Protein AF-A0A969TRE2-F1 (afdb_monomer_lite)

Foldseek 3Di:
DDPPVVPPPPPPPPCVVVVVVVVVVCVCCVVVVVVVCVVPDDQDDWDDDDAPPPWDKFKFWDDPDFKAAAADPPPPDDADPNYHHLVRQLVVLVVCCPDPCVVVSVVSNPDDHQKMWGFTARSVPRATETEIERVVQDDPDTAMKMFIWAWDPPVSLVCLLPPDPDDDSYTYTYTPHMDHTGD

Secondary structure (DSSP, 8-state):
--GGGGG-PPPP---HHHHHHHHHHHHHHHHHHHHHHHHH-PPPP----PPPTT-EEEEEEE-TT--EEEE-TT-SSPPBTTEEEHHHHHHHHHHHTTSTTHHHHHHHTT--TTEEEEEEE-TTT--EEEEEEEGGGS-SS-EEEEEEEEE---HHHHHHHHH--SS----EEEEEEEEEEE-

Structure (mmCIF, N/CA/C/O backbone):
data_AF-A0A969TRE2-F1
#
_entry.id   AF-A0A969TRE2-F1
#
loop_
_atom_site.group_PDB
_atom_site.id
_atom_site.type_symbol
_atom_site.label_atom_id
_atom_site.label_alt_id
_atom_site.label_comp_id
_atom_site.label_asym_id
_atom_site.label_entity_id
_atom_site.label_seq_id
_atom_site.pdbx_PDB_ins_code
_atom_site.Cartn_x
_atom_site.Cartn_y
_atom_site.Cartn_z
_atom_site.occupancy
_atom_site.B_iso_or_equiv
_atom_site.auth_seq_id
_atom_site.auth_comp_id
_atom_site.auth_asym_id
_atom_site.auth_atom_id
_atom_site.pdbx_PDB_model_num
ATOM 1 N N . MET A 1 1 ? -59.512 36.387 15.135 1.00 56.22 1 MET A N 1
ATOM 2 C CA . MET A 1 1 ? -58.136 35.854 15.256 1.00 56.22 1 MET A CA 1
ATOM 3 C C . MET A 1 1 ? -57.447 36.628 16.362 1.00 56.22 1 MET A C 1
ATOM 5 O O . MET A 1 1 ? -57.197 37.812 16.185 1.00 56.22 1 MET A O 1
ATOM 9 N N . GLU A 1 2 ? -57.244 36.008 17.523 1.00 55.88 2 GLU A N 1
ATOM 10 C CA . GLU A 1 2 ? -56.673 36.688 18.691 1.00 55.88 2 GLU A CA 1
ATOM 11 C C . GLU A 1 2 ? -55.144 36.668 18.644 1.00 55.88 2 GLU A C 1
ATOM 13 O O . GLU A 1 2 ? -54.505 35.650 18.914 1.00 55.88 2 GLU A O 1
ATOM 18 N N . TRP A 1 3 ? -54.560 37.817 18.305 1.00 59.62 3 TRP A N 1
ATOM 19 C CA . TRP A 1 3 ? -53.113 38.049 18.204 1.00 59.62 3 TRP A CA 1
ATOM 20 C C . TRP A 1 3 ? -52.345 37.806 19.515 1.00 59.62 3 TRP A C 1
ATOM 22 O O . TRP A 1 3 ? -51.127 37.656 19.512 1.00 59.62 3 TRP A O 1
ATOM 32 N N . HIS A 1 4 ? -53.048 37.717 20.640 1.00 59.00 4 HIS A N 1
ATOM 33 C CA . HIS A 1 4 ? -52.477 37.609 21.983 1.00 59.00 4 HIS A CA 1
ATOM 34 C C . HIS A 1 4 ? -51.860 36.225 22.244 1.00 59.00 4 HIS A C 1
ATOM 36 O O . HIS A 1 4 ? -50.959 36.094 23.068 1.00 59.00 4 HIS A O 1
ATOM 42 N N . LYS A 1 5 ? -52.289 35.192 21.500 1.00 59.69 5 LYS A N 1
ATOM 43 C CA . LYS A 1 5 ? -51.712 33.840 21.590 1.00 59.69 5 LYS A CA 1
ATOM 44 C C . LYS A 1 5 ? -50.364 33.698 20.873 1.00 59.69 5 LYS A C 1
ATOM 46 O O . LYS A 1 5 ? -49.625 32.773 21.180 1.00 59.69 5 LYS A O 1
ATOM 51 N N . LEU A 1 6 ? -50.019 34.609 19.957 1.00 59.84 6 LEU A N 1
ATOM 52 C CA . LEU A 1 6 ? -48.771 34.546 19.179 1.00 59.84 6 LEU A CA 1
ATOM 53 C C . LEU A 1 6 ? -47.560 35.166 19.901 1.00 59.84 6 LEU A C 1
ATOM 55 O O . LEU A 1 6 ? -46.433 34.985 19.455 1.00 59.84 6 LEU A O 1
ATOM 59 N N . LEU A 1 7 ? -47.779 35.866 21.021 1.00 60.38 7 LEU A N 1
ATOM 60 C CA . LEU A 1 7 ? -46.732 36.489 21.845 1.00 60.38 7 LEU A CA 1
ATOM 61 C C . LEU A 1 7 ? -46.449 35.721 23.146 1.00 60.38 7 LEU A C 1
ATOM 63 O O . LEU A 1 7 ? -45.820 36.256 24.058 1.00 60.38 7 LEU A O 1
ATOM 67 N N . GLN A 1 8 ? -46.889 34.464 23.254 1.00 62.09 8 GLN A N 1
ATOM 68 C CA . GLN A 1 8 ? -46.434 33.596 24.337 1.00 62.09 8 GLN A CA 1
ATOM 69 C C . GLN A 1 8 ? -44.979 33.203 24.075 1.00 62.09 8 GLN A C 1
ATOM 71 O O . GLN A 1 8 ? -44.692 32.197 23.431 1.00 62.09 8 GLN A O 1
ATOM 76 N N . ILE A 1 9 ? -44.056 34.028 24.571 1.00 65.38 9 ILE A N 1
ATOM 77 C CA . ILE A 1 9 ? -42.648 33.660 24.701 1.00 65.38 9 ILE A CA 1
ATOM 78 C C . ILE A 1 9 ? -42.633 32.407 25.586 1.00 65.38 9 ILE A C 1
ATOM 80 O O . ILE A 1 9 ? -43.112 32.487 26.723 1.00 65.38 9 ILE A O 1
ATOM 84 N N . PRO A 1 10 ? -42.160 31.248 25.091 1.00 64.06 10 PRO A N 1
ATOM 85 C CA . PRO A 1 10 ? -42.092 30.046 25.906 1.00 64.06 10 PRO A CA 1
ATOM 86 C C . PRO A 1 10 ? -41.281 30.374 27.157 1.00 64.06 10 PRO A C 1
ATOM 88 O O . PRO A 1 10 ? -40.132 30.810 27.067 1.00 64.06 10 PRO A O 1
ATOM 91 N N . GLN A 1 11 ? -41.916 30.248 28.324 1.00 66.94 11 GLN A N 1
ATOM 92 C CA . GLN A 1 11 ? -41.244 30.545 29.579 1.00 66.94 11 GLN A CA 1
ATOM 93 C C . GLN A 1 11 ? -40.023 29.630 29.716 1.00 66.94 11 GLN A C 1
ATOM 95 O O . GLN A 1 11 ? -40.114 28.445 29.375 1.00 66.94 11 GLN A O 1
ATOM 100 N N . PRO A 1 12 ? -38.875 30.159 30.175 1.00 63.22 12 PRO A N 1
ATOM 101 C CA . PRO A 1 12 ? -37.679 29.354 30.348 1.00 63.22 12 PRO A CA 1
ATOM 102 C C . PRO A 1 12 ? -38.018 28.189 31.274 1.00 63.22 12 PRO A C 1
ATOM 104 O O . PRO A 1 12 ? -38.514 28.390 32.381 1.00 63.22 12 PRO A O 1
ATOM 107 N N . VAL A 1 13 ? -37.793 26.967 30.792 1.00 61.38 13 VAL A N 1
ATOM 108 C CA . VAL A 1 13 ? -38.056 25.737 31.539 1.00 61.38 13 VAL A CA 1
ATOM 109 C C . VAL A 1 13 ? -37.258 25.795 32.846 1.00 61.38 13 VAL A C 1
ATOM 111 O O . VAL A 1 13 ? -36.044 25.600 32.856 1.00 61.38 13 VAL A O 1
ATOM 114 N N . GLN A 1 14 ? -37.935 26.085 33.961 1.00 63.22 14 GLN A N 1
ATOM 115 C CA . GLN A 1 14 ? -37.370 26.197 35.314 1.00 63.22 14 GLN A CA 1
ATOM 116 C C . GLN A 1 14 ? -37.073 24.819 35.930 1.00 63.22 14 GLN A C 1
ATOM 118 O O . GLN A 1 14 ? -37.359 24.564 37.096 1.00 63.22 14 GLN A O 1
ATOM 123 N N . GLN A 1 15 ? -36.503 23.894 35.158 1.00 70.94 15 GLN A N 1
ATOM 124 C CA . GLN A 1 15 ? -36.108 22.573 35.654 1.00 70.94 15 GLN A CA 1
ATOM 125 C C . GLN A 1 15 ? -34.589 22.397 35.545 1.00 70.94 15 GLN A C 1
ATOM 127 O O . GLN A 1 15 ? -34.108 21.562 34.774 1.00 70.94 15 GLN A O 1
ATOM 132 N N . PRO A 1 16 ? -33.807 23.166 36.334 1.00 77.31 16 PRO A N 1
ATOM 133 C CA . PRO A 1 16 ? -32.345 23.092 36.326 1.00 77.31 16 PRO A CA 1
ATOM 134 C C . PRO A 1 16 ? -31.835 21.690 36.677 1.00 77.31 16 PRO A C 1
ATOM 136 O O . PRO A 1 16 ? -30.768 21.292 36.224 1.00 77.31 16 PRO A O 1
ATOM 139 N N . GLN A 1 17 ? -32.619 20.911 37.428 1.00 85.62 17 GLN A N 1
ATOM 140 C CA . GLN A 1 17 ? -32.291 19.533 37.790 1.00 85.62 17 GLN A CA 1
ATOM 141 C C . GLN A 1 17 ? -32.229 18.604 36.572 1.00 85.62 17 GLN A C 1
ATOM 143 O O . GLN A 1 17 ? -31.310 17.797 36.479 1.00 85.62 17 GLN A O 1
ATOM 148 N N . ILE A 1 18 ? -33.148 18.740 35.609 1.00 88.81 18 ILE A N 1
ATOM 149 C CA . ILE A 1 18 ? -33.140 17.906 34.396 1.00 88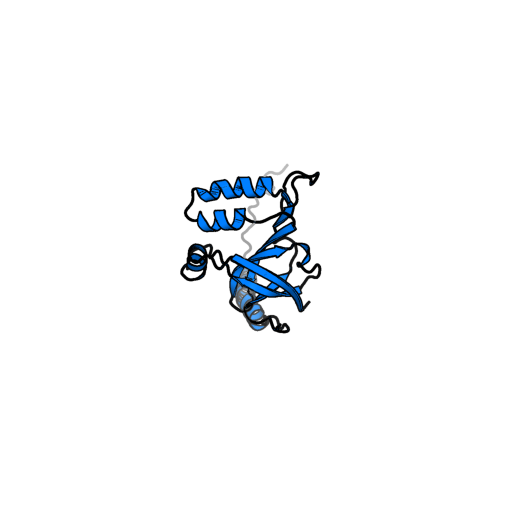.81 18 ILE A CA 1
ATOM 150 C C . ILE A 1 18 ? -31.935 18.260 33.528 1.00 88.81 18 ILE A C 1
ATOM 152 O O . ILE A 1 18 ? -31.226 17.367 33.071 1.00 88.81 18 ILE A O 1
ATOM 156 N N . LEU A 1 19 ? -31.658 19.555 33.354 1.00 88.69 19 LEU A N 1
ATOM 157 C CA . LEU A 1 19 ? -30.482 20.017 32.614 1.00 88.69 19 LEU A CA 1
ATOM 158 C C . LEU A 1 19 ? -29.178 19.533 33.256 1.00 88.69 19 LEU A C 1
ATOM 160 O O . LEU A 1 19 ? -28.262 19.125 32.547 1.00 88.69 19 LEU A O 1
ATOM 164 N N . LEU A 1 20 ? -29.110 19.519 34.588 1.00 91.69 20 LEU A N 1
ATOM 165 C CA . LEU A 1 20 ? -27.955 19.022 35.330 1.00 91.69 20 LEU A CA 1
ATOM 166 C C . LEU A 1 20 ? -27.783 17.506 35.171 1.00 91.69 20 LEU A C 1
ATOM 168 O O . LEU A 1 20 ? -26.677 17.051 34.892 1.00 91.69 20 LEU A O 1
ATOM 172 N N . VAL A 1 21 ? -28.862 16.724 35.268 1.00 94.75 21 VAL A N 1
ATOM 173 C CA . VAL A 1 21 ? -28.821 15.266 35.051 1.00 94.75 21 VAL A CA 1
ATOM 174 C C . VAL A 1 21 ? -28.398 14.934 33.620 1.00 94.75 21 VAL A C 1
ATOM 176 O O . VAL A 1 21 ? -27.529 14.083 33.420 1.00 94.75 21 VAL A O 1
ATOM 179 N N . VAL A 1 22 ? -28.960 15.623 32.623 1.00 94.75 22 VAL A N 1
ATOM 180 C CA . VAL A 1 22 ? -28.578 15.449 31.215 1.00 94.75 22 VAL A CA 1
ATOM 181 C C . VAL A 1 22 ? -27.120 15.853 31.001 1.00 94.75 22 VAL A C 1
ATOM 183 O O . VAL A 1 22 ? -26.376 15.106 30.373 1.00 94.75 22 VAL A O 1
ATOM 186 N N . GLY A 1 23 ? -26.681 16.979 31.571 1.00 95.00 23 GLY A N 1
ATOM 187 C CA . GLY A 1 23 ? -25.303 17.460 31.466 1.00 95.00 23 GLY A CA 1
ATOM 188 C C . GLY A 1 23 ? -24.285 16.494 32.075 1.00 95.00 23 GLY A C 1
ATOM 189 O O . GLY A 1 23 ? -23.292 16.164 31.428 1.00 95.00 23 GLY A O 1
ATOM 190 N N . ILE A 1 24 ? -24.556 15.976 33.277 1.00 95.94 24 ILE A N 1
ATOM 191 C CA . ILE A 1 24 ? -23.711 14.963 33.926 1.00 95.94 24 ILE A CA 1
ATOM 192 C C . ILE A 1 24 ? -23.686 13.679 33.095 1.00 95.94 24 ILE A C 1
ATOM 194 O O . ILE A 1 24 ? -22.613 13.134 32.847 1.00 95.94 24 ILE A O 1
ATOM 198 N N . SER A 1 25 ? -24.845 13.213 32.625 1.00 95.62 25 SER A N 1
ATOM 199 C CA . SER A 1 25 ? -24.936 11.994 31.810 1.00 95.62 25 SER A CA 1
ATOM 200 C C . SER A 1 25 ? -24.124 12.128 30.522 1.00 95.62 25 SER A C 1
ATOM 202 O O . SER A 1 25 ? -23.367 11.226 30.164 1.00 95.62 25 SER A O 1
ATOM 204 N N . LEU A 1 26 ? -24.221 13.280 29.855 1.00 96.19 26 LEU A N 1
ATOM 205 C CA . LEU A 1 26 ? -23.455 13.572 28.650 1.00 96.19 26 LEU A CA 1
ATOM 206 C C . LEU A 1 26 ? -21.951 13.625 28.942 1.00 96.19 26 LEU A C 1
ATOM 208 O O . LEU A 1 26 ? -21.166 13.076 28.173 1.00 96.19 26 LEU A O 1
ATOM 212 N N . ALA A 1 27 ? -21.547 14.242 30.056 1.00 95.88 27 ALA A N 1
ATOM 213 C CA . ALA A 1 27 ? -20.147 14.319 30.464 1.00 95.88 27 ALA A CA 1
ATOM 214 C C . ALA A 1 27 ? -19.566 12.924 30.748 1.00 95.88 27 ALA A C 1
ATOM 216 O O . ALA A 1 27 ? -18.491 12.586 30.250 1.00 95.88 27 ALA A O 1
ATOM 217 N N . VAL A 1 28 ? -20.309 12.081 31.473 1.00 96.50 28 VAL A N 1
ATOM 218 C CA . VAL A 1 28 ? -19.911 10.697 31.762 1.00 96.50 28 VAL A CA 1
ATOM 219 C C . VAL A 1 28 ? -19.810 9.880 30.479 1.00 96.50 28 VAL A C 1
ATOM 221 O O . VAL A 1 28 ? -18.820 9.182 30.301 1.00 96.50 28 VAL A O 1
ATOM 224 N N . LEU A 1 29 ? -20.766 9.981 29.553 1.00 96.12 29 LEU A N 1
ATOM 225 C CA . LEU A 1 29 ? -20.699 9.256 28.277 1.00 96.12 29 LEU A CA 1
ATOM 226 C C . LEU A 1 29 ? -19.552 9.753 27.386 1.00 96.12 29 LEU A C 1
ATOM 228 O O . LEU A 1 29 ? -18.877 8.945 26.750 1.00 96.12 29 LEU A O 1
ATOM 232 N N . SER A 1 30 ? -19.293 11.062 27.382 1.00 95.38 30 SER A N 1
ATOM 233 C CA . SER A 1 30 ? -18.241 11.675 26.562 1.00 95.38 30 SER A CA 1
ATOM 234 C C . SER A 1 30 ? -16.835 11.298 27.028 1.00 95.38 30 SER A C 1
ATOM 236 O O . SER A 1 30 ? -15.930 11.212 26.205 1.00 95.38 30 SER A O 1
ATOM 238 N N . ILE A 1 31 ? -16.642 11.051 28.327 1.00 95.50 31 ILE A N 1
ATOM 239 C CA . ILE A 1 31 ? -15.346 10.645 28.897 1.00 95.50 31 ILE A CA 1
ATOM 240 C C . ILE A 1 31 ? -15.256 9.119 29.014 1.00 95.50 31 ILE A C 1
ATOM 242 O O . ILE A 1 31 ? -14.273 8.503 28.603 1.00 95.50 31 ILE A O 1
ATOM 246 N N . GLY A 1 32 ? -16.301 8.489 29.545 1.00 95.31 32 GLY A N 1
ATOM 247 C CA . GLY A 1 32 ? -16.376 7.051 29.771 1.00 95.31 32 GLY A CA 1
ATOM 248 C C . GLY A 1 32 ? -16.410 6.245 28.477 1.00 95.31 32 GLY A C 1
ATOM 249 O O . GLY A 1 32 ? -15.789 5.187 28.410 1.00 95.31 32 GLY A O 1
ATOM 250 N N . GLY A 1 33 ? -17.065 6.744 27.425 1.00 92.56 33 GLY A N 1
ATOM 251 C CA . GLY A 1 33 ? -17.117 6.083 26.118 1.00 92.56 33 GLY A CA 1
ATOM 252 C C . GLY A 1 33 ? -15.724 5.846 25.517 1.00 92.56 33 GLY A C 1
ATOM 253 O O . GLY A 1 33 ? -15.362 4.694 25.270 1.00 92.56 33 GLY A O 1
ATOM 254 N N . PRO A 1 34 ? -14.894 6.889 25.332 1.00 93.25 34 PRO A N 1
ATOM 255 C CA . PRO A 1 34 ? -13.525 6.733 24.845 1.00 93.25 34 PRO A CA 1
ATOM 256 C C . PRO A 1 34 ? -12.657 5.832 25.728 1.00 93.25 34 PRO A C 1
ATOM 258 O O . PRO A 1 34 ? -11.933 4.994 25.198 1.00 93.25 34 PRO A O 1
ATOM 261 N N . ILE A 1 35 ? -12.752 5.954 27.058 1.00 93.31 35 ILE A N 1
ATOM 262 C CA . ILE A 1 35 ? -11.958 5.136 27.992 1.00 93.31 35 ILE A CA 1
ATOM 263 C C . ILE A 1 35 ? -12.344 3.659 27.888 1.00 93.31 35 ILE A C 1
ATOM 265 O O . ILE A 1 35 ? -11.477 2.804 27.722 1.00 93.31 35 ILE A O 1
ATOM 269 N N . THR A 1 36 ? -13.639 3.348 27.950 1.00 93.69 36 THR A N 1
ATOM 270 C CA . THR A 1 36 ? -14.123 1.964 27.831 1.00 93.69 36 THR A CA 1
ATOM 271 C C . THR A 1 36 ? -13.782 1.373 26.471 1.00 93.69 36 THR A C 1
ATOM 273 O O . THR A 1 36 ? -13.339 0.230 26.401 1.00 93.69 36 THR A O 1
ATOM 276 N N . THR A 1 37 ? -13.889 2.164 25.402 1.00 91.75 37 THR A N 1
ATOM 277 C CA . THR A 1 37 ? -13.485 1.744 24.055 1.00 91.75 37 THR A CA 1
ATOM 278 C C . THR A 1 37 ? -11.988 1.462 23.988 1.00 91.75 37 THR A C 1
ATOM 280 O O . THR A 1 37 ? -11.599 0.432 23.448 1.00 91.75 37 THR A O 1
ATOM 283 N N . ALA A 1 38 ? -11.148 2.325 24.564 1.00 88.12 38 ALA A N 1
ATOM 284 C CA . ALA A 1 38 ? -9.701 2.131 24.592 1.00 88.12 38 ALA A CA 1
ATOM 285 C C . ALA A 1 38 ? -9.307 0.865 25.370 1.00 88.12 38 ALA A C 1
ATOM 287 O O . ALA A 1 38 ? -8.469 0.098 24.904 1.00 88.12 38 ALA A O 1
ATOM 288 N N . LEU A 1 39 ? -9.951 0.612 26.513 1.00 90.62 39 LEU A N 1
ATOM 289 C CA . LEU A 1 39 ? -9.715 -0.584 27.327 1.00 90.62 39 LEU A CA 1
ATOM 290 C C . LEU A 1 39 ? -10.224 -1.868 26.657 1.00 90.62 39 LEU A C 1
ATOM 292 O O . LEU A 1 39 ? -9.599 -2.917 26.785 1.00 90.62 39 LEU A O 1
ATOM 296 N N . ALA A 1 40 ? -11.349 -1.802 25.944 1.00 90.88 40 ALA A N 1
ATOM 297 C CA . ALA A 1 40 ? -11.913 -2.948 25.234 1.00 90.88 40 ALA A CA 1
ATOM 298 C C . ALA A 1 40 ? -11.221 -3.215 23.886 1.00 90.88 40 ALA A C 1
ATOM 300 O O . ALA A 1 40 ? -11.265 -4.339 23.376 1.00 90.88 40 ALA A O 1
ATOM 301 N N . SER A 1 41 ? -10.587 -2.202 23.286 1.00 86.19 41 SER A N 1
ATOM 302 C CA . SER A 1 41 ? -9.889 -2.343 22.012 1.00 86.19 41 SER A CA 1
ATOM 303 C C . SER A 1 41 ? -8.603 -3.147 22.187 1.00 86.19 41 SER A C 1
ATOM 305 O O . SER A 1 41 ? -7.657 -2.709 22.833 1.00 86.19 41 SER A O 1
ATOM 307 N N . HIS A 1 42 ? -8.563 -4.332 21.582 1.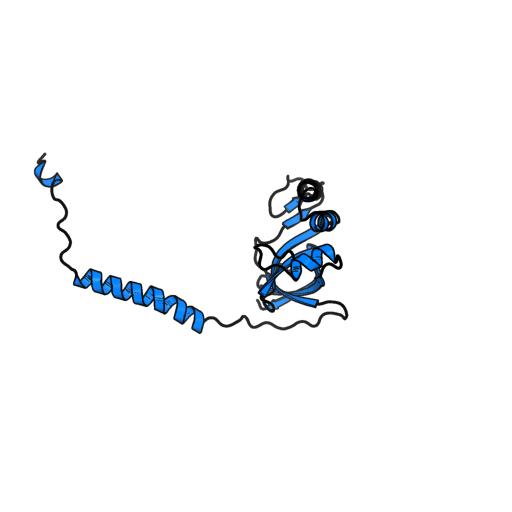00 79.50 42 HIS A N 1
ATOM 308 C CA . HIS A 1 42 ? -7.367 -5.165 21.541 1.00 79.50 42 HIS A CA 1
ATOM 309 C C . HIS A 1 42 ? -6.696 -5.039 20.168 1.00 79.50 42 HIS A C 1
ATOM 311 O O . HIS A 1 42 ? -7.401 -4.950 19.153 1.00 79.50 42 HIS A O 1
ATOM 317 N N . PRO A 1 43 ? -5.351 -5.059 20.097 1.00 78.69 43 PRO A N 1
ATOM 318 C CA . PRO A 1 43 ? -4.651 -5.155 18.826 1.00 78.69 43 PRO A CA 1
ATOM 319 C C . PRO A 1 43 ? -5.153 -6.380 18.055 1.00 78.69 43 PRO A C 1
ATOM 321 O O . PRO A 1 43 ? -5.337 -7.443 18.657 1.00 78.69 43 PRO A O 1
ATOM 324 N N . PRO A 1 44 ? -5.389 -6.267 16.738 1.00 80.12 44 PRO A N 1
ATOM 325 C CA . PRO A 1 44 ? -5.845 -7.405 15.965 1.00 80.12 44 PRO A CA 1
ATOM 326 C C . PRO A 1 44 ? -4.815 -8.533 16.044 1.00 80.12 44 PRO A C 1
ATOM 328 O O . PRO A 1 44 ? -3.637 -8.329 15.749 1.00 80.12 44 PRO A O 1
ATOM 331 N N . GLN A 1 45 ? -5.267 -9.726 16.420 1.00 87.75 45 GLN A N 1
ATOM 332 C CA . GLN A 1 45 ? -4.440 -10.925 16.382 1.00 87.75 45 GLN A CA 1
ATOM 333 C C . GLN A 1 45 ? -4.489 -11.521 14.972 1.00 87.75 45 GLN A C 1
ATOM 335 O O . GLN A 1 45 ? -5.561 -11.705 14.391 1.00 87.75 45 GLN A O 1
ATOM 340 N N . PHE A 1 46 ? -3.320 -11.784 14.396 1.00 91.69 46 PHE A N 1
ATOM 341 C CA . PHE A 1 46 ? -3.186 -12.393 13.077 1.00 91.69 46 PHE A CA 1
ATOM 342 C C . PHE A 1 46 ? -1.923 -13.248 13.006 1.00 91.69 46 PHE A C 1
ATOM 344 O O . PHE A 1 46 ? -0.957 -13.023 13.740 1.00 91.69 46 PHE A O 1
ATOM 351 N N . SER A 1 47 ? -1.930 -14.228 12.106 1.00 92.56 47 SER A N 1
ATOM 352 C CA . SER A 1 47 ? -0.778 -15.096 11.881 1.00 92.56 47 SER A CA 1
ATOM 353 C C . SER A 1 47 ? 0.334 -14.342 11.153 1.00 92.56 47 SER A C 1
ATOM 355 O O . SER A 1 47 ? 0.098 -13.680 10.143 1.00 92.56 47 SER A O 1
ATOM 357 N N . GLN A 1 48 ? 1.565 -14.448 11.653 1.00 93.12 48 GLN A N 1
ATOM 358 C CA . GLN A 1 48 ? 2.724 -13.917 10.939 1.00 93.12 48 GLN A CA 1
ATOM 359 C C . GLN A 1 48 ? 3.080 -14.833 9.766 1.00 93.12 48 GLN A C 1
ATOM 361 O O . GLN A 1 48 ? 2.947 -16.053 9.860 1.00 93.12 48 GLN A O 1
ATOM 366 N N . ILE A 1 49 ? 3.545 -14.236 8.673 1.00 94.88 49 ILE A N 1
ATOM 367 C CA . ILE A 1 49 ? 4.046 -14.956 7.502 1.00 94.88 49 ILE A CA 1
ATOM 368 C C . ILE A 1 49 ? 5.570 -14.911 7.466 1.00 94.88 49 ILE A C 1
ATOM 370 O O . ILE A 1 49 ? 6.192 -13.932 7.885 1.00 94.88 49 ILE A O 1
ATOM 374 N N . THR A 1 50 ? 6.167 -15.970 6.929 1.00 94.50 50 THR A N 1
ATOM 375 C CA . THR A 1 50 ? 7.595 -16.017 6.617 1.00 94.50 50 THR A CA 1
ATOM 376 C C . THR A 1 50 ? 7.784 -15.646 5.156 1.00 94.50 50 THR A C 1
ATOM 378 O O . THR A 1 50 ? 7.246 -16.309 4.270 1.00 94.50 50 THR A O 1
ATOM 381 N N . CYS A 1 51 ? 8.552 -14.590 4.908 1.00 94.12 51 CYS A N 1
ATOM 382 C CA . CYS A 1 51 ? 8.878 -14.157 3.559 1.00 94.12 51 CYS A CA 1
ATOM 383 C C . CYS A 1 51 ? 10.224 -14.740 3.093 1.00 94.12 51 CYS A C 1
ATOM 385 O O . CYS A 1 51 ? 11.089 -15.014 3.931 1.00 94.12 51 CYS A O 1
ATOM 387 N N . PRO A 1 52 ? 10.422 -14.950 1.776 1.00 93.69 52 PRO A N 1
ATOM 388 C CA . PRO A 1 52 ? 11.702 -15.391 1.229 1.00 93.69 52 PRO A CA 1
ATOM 389 C C . PRO A 1 52 ? 12.869 -14.480 1.636 1.00 93.69 52 PRO A C 1
ATOM 391 O O . PRO A 1 52 ? 12.692 -13.278 1.861 1.00 93.69 52 PRO A O 1
ATOM 394 N N . ALA A 1 53 ? 14.086 -15.033 1.667 1.00 84.44 53 ALA A N 1
ATOM 395 C CA . ALA A 1 53 ? 15.296 -14.246 1.902 1.00 84.44 53 ALA A CA 1
ATOM 396 C C . ALA A 1 53 ? 15.343 -13.056 0.927 1.00 84.44 53 ALA A C 1
ATOM 398 O O . ALA A 1 53 ? 15.039 -13.236 -0.251 1.00 84.44 53 ALA A O 1
ATOM 399 N N . SER A 1 54 ? 15.720 -11.863 1.410 1.00 84.88 54 SER A N 1
ATOM 400 C CA . SER A 1 54 ? 15.703 -10.556 0.709 1.00 84.88 54 SER A CA 1
ATOM 401 C C . SER A 1 54 ? 14.352 -9.838 0.570 1.00 84.88 54 SER A C 1
ATOM 403 O O . SER A 1 54 ? 14.285 -8.833 -0.138 1.00 84.88 54 SER A O 1
ATOM 405 N N . THR A 1 55 ? 13.290 -10.315 1.220 1.00 92.56 55 THR A N 1
ATOM 406 C CA . THR A 1 55 ? 11.990 -9.624 1.245 1.00 92.56 55 THR A CA 1
ATOM 407 C C . THR A 1 55 ? 11.552 -9.318 2.673 1.00 92.56 55 THR A C 1
ATOM 409 O O . THR A 1 55 ? 11.947 -9.997 3.621 1.00 92.56 55 THR A O 1
ATOM 412 N N . GLU A 1 56 ? 10.754 -8.267 2.827 1.00 92.69 56 GLU A N 1
ATOM 413 C CA . GLU A 1 56 ? 10.188 -7.827 4.097 1.00 92.69 56 GLU A CA 1
ATOM 414 C C . GLU A 1 56 ? 8.695 -8.161 4.148 1.00 92.69 56 GLU A C 1
ATOM 416 O O . GLU A 1 56 ? 8.012 -8.181 3.120 1.00 92.69 56 GLU A O 1
ATOM 421 N N . ALA A 1 57 ? 8.196 -8.423 5.357 1.00 94.94 57 ALA A N 1
ATOM 422 C CA . ALA A 1 57 ? 6.780 -8.656 5.604 1.00 94.94 57 ALA A CA 1
ATOM 423 C C . ALA A 1 57 ? 6.105 -7.363 6.076 1.00 94.94 57 ALA A C 1
ATOM 425 O O . ALA A 1 57 ? 6.512 -6.806 7.098 1.00 94.94 57 ALA A O 1
ATOM 426 N N . ILE A 1 58 ? 5.042 -6.938 5.394 1.00 94.81 58 ILE A N 1
ATOM 427 C CA . ILE A 1 58 ? 4.136 -5.885 5.881 1.00 94.81 58 ILE A CA 1
ATOM 428 C C . ILE A 1 58 ? 2.720 -6.438 6.029 1.00 94.81 58 ILE A C 1
ATOM 430 O O . ILE A 1 58 ? 2.333 -7.365 5.317 1.00 94.81 58 ILE A O 1
ATOM 434 N N . TYR A 1 59 ? 1.936 -5.867 6.940 1.00 95.19 59 TYR A N 1
ATOM 435 C CA . TYR A 1 59 ? 0.591 -6.350 7.242 1.00 95.19 59 TYR A CA 1
ATOM 436 C C . TYR A 1 59 ? -0.407 -5.216 7.138 1.00 95.19 59 TYR A C 1
ATOM 438 O O . TYR A 1 59 ? -0.235 -4.183 7.772 1.00 95.19 59 TYR A O 1
ATOM 446 N N . PHE A 1 60 ? -1.485 -5.392 6.387 1.00 93.50 60 PHE A N 1
ATOM 447 C CA . PHE A 1 60 ? -2.482 -4.339 6.248 1.00 93.50 60 PHE A CA 1
ATOM 448 C C . PHE A 1 60 ? -3.908 -4.874 6.240 1.00 93.50 60 PHE A C 1
ATOM 450 O O . PHE A 1 60 ? -4.155 -6.034 5.928 1.00 93.50 60 PHE A O 1
ATOM 457 N N . ARG A 1 61 ? -4.882 -4.009 6.541 1.00 93.06 61 ARG A N 1
ATOM 458 C CA . ARG A 1 61 ? -6.303 -4.364 6.456 1.00 93.06 61 ARG A CA 1
ATOM 459 C C . ARG A 1 61 ? -6.806 -4.187 5.023 1.00 93.06 61 ARG A C 1
ATOM 461 O O . ARG A 1 61 ? -6.836 -3.073 4.491 1.00 93.06 61 ARG A O 1
ATOM 468 N N . ASN A 1 62 ? -7.190 -5.283 4.382 1.00 91.81 62 ASN A N 1
ATOM 469 C CA . ASN A 1 62 ? -7.821 -5.274 3.074 1.00 91.81 62 ASN A CA 1
ATOM 470 C C . ASN A 1 62 ? -9.294 -4.883 3.208 1.00 91.81 62 ASN A C 1
ATOM 472 O O . ASN A 1 62 ? -10.103 -5.569 3.835 1.00 91.81 62 ASN A O 1
ATOM 476 N N . SER A 1 63 ? -9.622 -3.739 2.624 1.00 85.62 63 SER A N 1
ATOM 477 C CA . SER A 1 63 ? -10.942 -3.121 2.636 1.00 85.62 63 SER A CA 1
ATOM 478 C C . SER A 1 63 ? -11.211 -2.524 1.259 1.00 85.62 63 SER A C 1
ATOM 480 O O . SER A 1 63 ? -10.293 -2.077 0.562 1.00 85.62 63 SER A O 1
ATOM 482 N N . ALA A 1 64 ? -12.476 -2.530 0.845 1.00 77.12 64 ALA A N 1
ATOM 483 C CA . ALA A 1 64 ? -12.867 -1.930 -0.422 1.00 77.12 64 ALA A CA 1
ATOM 484 C C . ALA A 1 64 ? -12.604 -0.411 -0.405 1.00 77.12 64 ALA A C 1
ATOM 486 O O . ALA A 1 64 ? -12.830 0.241 0.611 1.00 77.12 64 ALA A O 1
ATOM 487 N N . GLY A 1 65 ? -12.156 0.144 -1.536 1.00 73.38 65 GLY A N 1
ATOM 488 C CA . GLY A 1 65 ? -12.115 1.597 -1.758 1.00 73.38 65 GLY A CA 1
ATOM 489 C C . GLY A 1 65 ? -10.773 2.306 -1.536 1.00 73.38 65 GLY A C 1
ATOM 490 O O . GLY A 1 65 ? -10.716 3.508 -1.755 1.00 73.38 65 GLY A O 1
ATOM 491 N N . SER A 1 66 ? -9.693 1.602 -1.171 1.00 74.94 66 SER A N 1
ATOM 492 C CA . SER A 1 66 ? -8.340 2.193 -1.060 1.00 74.94 66 SER A CA 1
ATOM 493 C C . SER A 1 66 ? -7.362 1.595 -2.075 1.00 74.94 66 SER A C 1
ATOM 495 O O . SER A 1 66 ? -6.300 1.089 -1.720 1.00 74.94 66 SER A O 1
ATOM 497 N N . SER A 1 67 ? -7.743 1.544 -3.349 1.00 90.19 67 SER A N 1
ATOM 498 C CA . SER A 1 67 ? -6.836 1.091 -4.402 1.00 90.19 67 SER A CA 1
ATOM 499 C C . SER A 1 67 ? -7.109 1.787 -5.728 1.00 90.19 67 SER A C 1
ATOM 501 O O . SER A 1 67 ? -8.243 2.142 -6.048 1.00 90.19 67 SER A O 1
ATOM 503 N N . ILE A 1 68 ? -6.040 1.984 -6.490 1.00 92.56 68 ILE A N 1
ATOM 504 C CA . ILE A 1 68 ? -6.052 2.487 -7.857 1.00 92.56 68 ILE A CA 1
ATOM 505 C C . ILE A 1 68 ? -5.478 1.385 -8.735 1.00 92.56 68 ILE A C 1
ATOM 507 O O . ILE A 1 68 ? -4.310 1.039 -8.603 1.00 92.56 68 ILE A O 1
ATOM 511 N N . ASN A 1 69 ? -6.284 0.844 -9.636 1.00 94.31 69 ASN A N 1
ATOM 512 C CA . ASN A 1 69 ? -5.867 -0.135 -10.624 1.00 94.31 69 ASN A CA 1
ATOM 513 C C . ASN A 1 69 ? -5.508 0.592 -11.919 1.00 94.31 69 ASN A C 1
ATOM 515 O O . ASN A 1 69 ? -6.330 1.315 -12.487 1.00 94.31 69 ASN A O 1
ATOM 519 N N . LEU A 1 70 ? -4.292 0.376 -12.399 1.00 95.31 70 LEU A N 1
ATOM 520 C CA . LEU A 1 70 ? -3.846 0.833 -13.701 1.00 95.31 70 LEU A CA 1
ATOM 521 C C . LEU A 1 70 ? -4.338 -0.153 -14.752 1.00 95.31 70 LEU A C 1
ATOM 523 O O . LEU A 1 70 ? -3.963 -1.323 -14.747 1.00 95.31 70 LEU A O 1
ATOM 527 N N . VAL A 1 71 ? -5.192 0.308 -15.658 1.00 95.06 71 VAL A N 1
ATOM 528 C CA . VAL A 1 71 ? -5.780 -0.528 -16.709 1.00 95.06 71 VAL A CA 1
ATOM 529 C C . VAL A 1 71 ? -5.193 -0.187 -18.082 1.00 95.06 71 VAL A C 1
ATOM 531 O O . VAL A 1 71 ? -4.733 0.938 -18.294 1.00 95.06 71 VAL A O 1
ATOM 534 N N . PRO A 1 72 ? -5.204 -1.129 -19.042 1.00 94.81 72 PRO A N 1
ATOM 535 C CA . PRO A 1 72 ? -4.771 -0.846 -20.408 1.00 94.81 72 PRO A CA 1
ATOM 536 C C . PRO A 1 72 ? -5.601 0.268 -21.065 1.00 94.81 72 PRO A C 1
ATOM 538 O O . PRO A 1 72 ? -6.806 0.363 -20.832 1.00 94.81 72 PRO A O 1
ATOM 541 N N . ASP A 1 73 ? -5.002 1.040 -21.974 1.00 91.81 73 ASP A N 1
ATOM 542 C CA . ASP A 1 73 ? -5.689 2.146 -22.669 1.00 91.81 73 ASP A CA 1
ATOM 543 C C . ASP A 1 73 ? -6.868 1.685 -23.539 1.00 91.81 73 ASP A C 1
ATOM 545 O O . ASP A 1 73 ? -7.833 2.424 -23.729 1.00 91.81 73 ASP A O 1
ATOM 549 N N . ARG A 1 74 ? -6.830 0.428 -24.001 1.00 89.31 74 ARG A N 1
ATOM 550 C CA . ARG A 1 74 ? -7.934 -0.228 -24.723 1.00 89.31 74 ARG A CA 1
ATOM 551 C C . ARG A 1 74 ? -9.186 -0.466 -23.869 1.00 89.31 74 ARG A C 1
ATOM 553 O O . ARG A 1 74 ? -10.186 -0.948 -24.393 1.00 89.31 74 ARG A O 1
ATOM 560 N N . ALA A 1 75 ? -9.148 -0.193 -22.563 1.00 80.31 75 ALA A N 1
ATOM 561 C CA . ALA A 1 75 ? -10.324 -0.294 -21.710 1.00 80.31 75 ALA A CA 1
ATOM 562 C C . ALA A 1 75 ? -11.410 0.675 -22.203 1.00 80.31 75 ALA A C 1
ATOM 564 O O . ALA A 1 75 ? -11.192 1.879 -22.295 1.00 80.31 75 ALA A O 1
ATOM 565 N N . THR A 1 76 ? -12.608 0.167 -22.489 1.00 66.00 76 THR A N 1
ATOM 566 C CA . THR A 1 76 ? -13.705 0.921 -23.125 1.00 66.00 76 THR A CA 1
ATOM 567 C C . THR A 1 76 ? -14.160 2.139 -22.321 1.00 66.00 76 THR A C 1
ATOM 569 O O . THR A 1 76 ? -14.654 3.111 -22.885 1.00 66.00 76 THR A O 1
ATOM 572 N N . LYS A 1 77 ? -13.973 2.119 -20.999 1.00 77.56 77 LYS A N 1
ATOM 573 C CA . LYS A 1 77 ? -14.382 3.201 -20.098 1.00 77.56 77 LYS A CA 1
ATOM 574 C C . LYS A 1 77 ? -13.263 4.231 -19.928 1.00 77.56 77 LYS A C 1
ATOM 576 O O . LYS A 1 77 ? -12.093 3.862 -19.836 1.00 77.56 77 LYS A O 1
ATOM 581 N N . ARG A 1 78 ? -13.638 5.514 -19.874 1.00 85.19 78 ARG A N 1
ATOM 582 C CA . ARG A 1 78 ? -12.756 6.634 -19.489 1.00 85.19 78 ARG A CA 1
ATOM 583 C C . ARG A 1 78 ? -12.158 6.375 -18.099 1.00 85.19 78 ARG A C 1
ATOM 585 O O . ARG A 1 78 ? -12.761 5.642 -17.328 1.00 85.19 78 ARG A O 1
ATOM 592 N N . SER A 1 79 ? -11.011 6.964 -17.769 1.00 90.75 79 SER A N 1
ATOM 593 C CA . SER A 1 79 ? -10.418 6.833 -16.429 1.00 90.75 79 SER A CA 1
ATOM 594 C C . SER A 1 79 ? -11.339 7.362 -15.324 1.00 90.75 79 SER A C 1
ATOM 596 O O . SER A 1 79 ? -11.818 8.493 -15.411 1.00 90.75 79 SER A O 1
ATOM 598 N N . TYR A 1 80 ? -11.556 6.558 -14.280 1.00 88.75 80 TYR A N 1
ATOM 599 C CA . TYR A 1 80 ? -12.275 6.926 -13.054 1.00 88.75 80 TYR A CA 1
ATOM 600 C C . TYR A 1 80 ? -11.751 6.091 -11.884 1.00 88.75 80 TYR A C 1
ATOM 602 O O . TYR A 1 80 ? -11.485 4.910 -12.055 1.00 88.75 80 TYR A O 1
ATOM 610 N N . VAL A 1 81 ? -11.632 6.644 -10.675 1.00 88.88 81 VAL A N 1
ATOM 611 C CA . VAL A 1 81 ? -11.231 5.838 -9.505 1.00 88.88 81 VAL A CA 1
ATOM 612 C C . VAL A 1 81 ? -12.290 4.749 -9.253 1.00 88.88 81 VAL A C 1
ATOM 614 O O . VAL A 1 81 ? -13.477 5.070 -9.209 1.00 88.88 81 VAL A O 1
ATOM 617 N N . PRO A 1 82 ? -11.902 3.467 -9.104 1.00 90.12 82 PRO A N 1
ATOM 618 C CA . PRO A 1 82 ? -10.537 2.987 -8.871 1.00 90.12 82 PRO A CA 1
ATOM 619 C C . PRO A 1 82 ? -9.732 2.612 -10.126 1.00 90.12 82 PRO A C 1
ATOM 621 O O . PRO A 1 82 ? -8.558 2.312 -9.992 1.00 90.12 82 PRO A O 1
ATOM 624 N N . ASN A 1 83 ? -10.298 2.609 -11.333 1.00 93.44 83 ASN A N 1
ATOM 625 C CA . ASN A 1 83 ? -9.620 2.163 -12.557 1.00 93.44 83 ASN A CA 1
ATOM 626 C C . ASN A 1 83 ? -9.137 3.339 -13.429 1.00 93.44 83 ASN A C 1
ATOM 628 O O . ASN A 1 83 ? -9.920 4.000 -14.116 1.00 93.44 83 ASN A O 1
ATOM 632 N N . ILE A 1 84 ? -7.827 3.565 -13.463 1.00 94.19 84 ILE A N 1
ATOM 633 C CA . ILE A 1 84 ? -7.199 4.639 -14.240 1.00 94.19 84 ILE A CA 1
ATOM 634 C C . ILE A 1 84 ? -6.438 4.031 -15.415 1.00 94.19 84 ILE A C 1
ATOM 636 O O . ILE A 1 84 ? -5.665 3.094 -15.239 1.00 94.19 84 ILE A O 1
ATOM 640 N N . ARG A 1 85 ? -6.646 4.542 -16.630 1.00 95.75 85 ARG A N 1
ATOM 641 C CA . ARG A 1 85 ? -5.879 4.112 -17.805 1.00 95.75 85 ARG A CA 1
ATOM 642 C C . ARG A 1 85 ? -4.410 4.478 -17.639 1.00 95.75 85 ARG A C 1
ATOM 644 O O . ARG A 1 85 ? -4.084 5.539 -17.106 1.00 95.75 85 ARG A O 1
ATOM 651 N N . ILE A 1 86 ? -3.523 3.618 -18.123 1.00 95.19 86 ILE A N 1
ATOM 652 C CA . ILE A 1 86 ? -2.083 3.813 -17.955 1.00 95.19 86 ILE A CA 1
ATOM 653 C C . ILE A 1 86 ? -1.578 5.114 -18.603 1.00 95.19 86 ILE A C 1
ATOM 655 O O . ILE A 1 86 ? -0.747 5.802 -18.008 1.00 95.19 86 ILE A O 1
ATOM 659 N N . SER A 1 87 ? -2.114 5.508 -19.763 1.00 94.00 87 SER A N 1
ATOM 660 C CA . SER A 1 87 ? -1.792 6.792 -20.407 1.00 94.00 87 SER A CA 1
ATOM 661 C C . SER A 1 87 ? -2.188 7.995 -19.547 1.00 94.00 87 SER A C 1
ATOM 663 O O . SER A 1 87 ? -1.371 8.886 -19.316 1.00 94.00 87 SER A O 1
ATOM 665 N N . ASP A 1 88 ? -3.412 8.001 -19.014 1.00 94.12 88 ASP A N 1
ATOM 666 C CA . ASP A 1 88 ? -3.911 9.068 -18.142 1.00 94.12 88 ASP A CA 1
ATOM 667 C C . ASP A 1 88 ? -3.101 9.151 -16.844 1.00 94.12 88 ASP A C 1
ATOM 669 O O . ASP A 1 88 ? -2.760 10.246 -16.393 1.00 94.12 88 ASP A O 1
ATOM 673 N N . PHE A 1 89 ? -2.741 8.008 -16.256 1.00 94.19 89 PHE A N 1
ATOM 674 C CA . PHE A 1 89 ? -1.862 7.965 -15.092 1.00 94.19 89 PHE A CA 1
ATOM 675 C C . PHE A 1 89 ? -0.496 8.589 -15.405 1.00 94.19 89 PHE A C 1
ATOM 677 O O . PHE A 1 89 ? -0.099 9.544 -14.738 1.00 94.19 89 PHE A O 1
ATOM 684 N N . LYS A 1 90 ? 0.187 8.134 -16.465 1.00 93.50 90 LYS A N 1
ATOM 685 C CA . LYS A 1 90 ? 1.503 8.662 -16.867 1.00 93.50 90 LYS A CA 1
ATOM 686 C C . LYS A 1 90 ? 1.447 10.161 -17.180 1.00 93.50 90 LYS A C 1
ATOM 688 O O . LYS A 1 90 ? 2.336 10.904 -16.772 1.00 93.50 90 LYS A O 1
ATOM 693 N N . ASN A 1 91 ? 0.378 10.636 -17.817 1.00 92.25 91 ASN A N 1
ATOM 694 C CA . ASN A 1 91 ? 0.170 12.063 -18.079 1.00 92.25 91 ASN A CA 1
ATOM 695 C C . ASN A 1 91 ? 0.009 12.891 -16.794 1.00 92.25 91 ASN A C 1
ATOM 697 O O . ASN A 1 91 ? 0.512 14.013 -16.725 1.00 92.25 91 ASN A O 1
ATOM 701 N N . ASN A 1 92 ? -0.661 12.353 -15.771 1.00 90.06 92 ASN A N 1
ATOM 702 C CA . ASN A 1 92 ? -0.761 13.011 -14.468 1.00 90.06 92 ASN A CA 1
ATOM 703 C C . ASN A 1 92 ? 0.578 12.993 -13.717 1.00 90.06 92 ASN A C 1
ATOM 705 O O . ASN A 1 92 ? 0.973 14.018 -13.165 1.00 90.06 92 ASN A O 1
ATOM 709 N N . ILE A 1 93 ? 1.312 11.877 -13.755 1.00 90.00 93 ILE A N 1
ATOM 710 C CA . ILE A 1 93 ? 2.634 11.752 -13.126 1.00 90.00 93 ILE A CA 1
ATOM 711 C C . ILE A 1 93 ? 3.654 12.721 -13.739 1.00 90.00 93 ILE A C 1
ATOM 713 O O . ILE A 1 93 ? 4.421 13.328 -12.998 1.00 90.00 93 ILE A O 1
ATOM 717 N N . ARG A 1 94 ? 3.605 12.982 -15.053 1.00 88.25 94 ARG A N 1
ATOM 718 C CA . ARG A 1 94 ? 4.459 13.997 -15.707 1.00 88.25 94 ARG A CA 1
ATOM 719 C C . ARG A 1 94 ? 4.342 15.394 -15.090 1.00 88.25 94 ARG A C 1
ATOM 721 O O . ARG A 1 94 ? 5.281 16.179 -15.151 1.00 88.25 94 ARG A O 1
ATOM 728 N N . ARG A 1 95 ? 3.206 15.732 -14.469 1.00 84.25 95 ARG A N 1
ATOM 729 C CA . ARG A 1 95 ? 3.051 17.015 -13.758 1.00 84.25 95 ARG A CA 1
ATOM 730 C C . ARG A 1 95 ? 3.877 17.058 -12.470 1.00 84.25 95 ARG A C 1
ATOM 732 O O . ARG A 1 95 ? 4.335 18.131 -12.090 1.00 84.25 95 ARG A O 1
ATOM 739 N N . LEU A 1 96 ? 4.095 15.905 -11.834 1.00 81.69 96 LEU A N 1
ATOM 740 C CA . LEU A 1 96 ? 4.913 15.760 -10.627 1.00 81.69 96 LEU A CA 1
ATOM 741 C C . LEU A 1 96 ? 6.418 15.815 -10.920 1.00 81.69 96 LEU A C 1
ATOM 743 O O . LEU A 1 96 ? 7.193 16.113 -10.016 1.00 81.69 96 LEU A O 1
ATOM 747 N N . GLU A 1 97 ? 6.844 15.607 -12.169 1.00 80.56 97 GLU A N 1
ATOM 748 C CA . GLU A 1 97 ? 8.258 15.710 -12.573 1.00 80.56 97 GLU A CA 1
ATOM 749 C C . GLU A 1 97 ? 8.832 17.129 -12.415 1.00 80.56 97 GLU A C 1
ATOM 751 O O . GLU A 1 97 ? 10.046 17.304 -12.407 1.00 80.56 97 GLU A O 1
ATOM 756 N N . ARG A 1 98 ? 7.972 18.144 -12.260 1.00 80.56 98 ARG A N 1
ATOM 757 C CA . ARG A 1 98 ? 8.362 19.540 -11.989 1.00 80.56 98 ARG A CA 1
ATOM 758 C C . ARG A 1 98 ? 8.349 19.903 -10.499 1.00 80.56 98 ARG A C 1
ATOM 760 O O . ARG A 1 98 ? 8.463 21.078 -10.169 1.00 80.56 98 ARG A O 1
ATOM 767 N N . SER A 1 99 ? 8.145 18.926 -9.618 1.00 80.19 99 SER A N 1
ATOM 768 C CA . SER A 1 99 ? 8.056 19.117 -8.165 1.00 80.19 99 SER A CA 1
ATOM 769 C C . SER A 1 99 ? 9.240 18.482 -7.433 1.00 80.19 99 SER A C 1
ATOM 771 O O . SER A 1 99 ? 10.022 17.741 -8.029 1.00 80.19 99 SER A O 1
ATOM 773 N N . ASP A 1 100 ? 9.307 18.682 -6.116 1.00 80.31 100 ASP A N 1
ATOM 774 C CA . ASP A 1 100 ? 10.296 18.042 -5.235 1.00 80.31 100 ASP A CA 1
ATOM 775 C C . ASP A 1 100 ? 10.219 16.501 -5.236 1.00 80.31 100 ASP A C 1
ATOM 777 O O . ASP A 1 100 ? 11.118 15.829 -4.737 1.00 80.31 100 ASP A O 1
ATOM 781 N N . TYR A 1 101 ? 9.164 15.924 -5.822 1.00 79.31 101 TYR A N 1
ATOM 782 C CA . TYR A 1 101 ? 8.930 14.482 -5.926 1.00 79.31 101 TYR A CA 1
ATOM 783 C C . TYR A 1 101 ? 9.332 13.899 -7.288 1.00 79.31 101 TYR A C 1
ATOM 785 O O . TYR A 1 101 ? 8.812 12.856 -7.687 1.00 79.31 101 TYR A O 1
ATOM 793 N N . VAL A 1 102 ? 10.242 14.551 -8.020 1.00 87.62 102 VAL A N 1
ATOM 794 C CA . VAL A 1 102 ? 10.667 14.126 -9.366 1.00 87.62 102 VAL A CA 1
ATOM 795 C C . VAL A 1 102 ? 11.128 12.665 -9.422 1.00 87.62 102 VAL A C 1
ATOM 797 O O . VAL A 1 102 ? 10.768 11.944 -10.349 1.00 87.62 102 VAL A O 1
ATOM 800 N N . GLU A 1 103 ? 11.865 12.188 -8.418 1.00 87.25 103 GLU A N 1
ATOM 801 C CA . GLU A 1 103 ? 12.349 10.802 -8.387 1.00 87.25 103 GLU A CA 1
ATOM 802 C C . GLU A 1 103 ? 11.212 9.802 -8.155 1.00 87.25 103 GLU A C 1
ATOM 804 O O . GLU A 1 103 ? 11.147 8.772 -8.826 1.00 87.25 103 GLU A O 1
ATOM 809 N N . THR A 1 104 ? 10.246 10.150 -7.301 1.00 86.81 104 THR A N 1
ATOM 810 C CA . THR A 1 104 ? 9.003 9.386 -7.141 1.00 86.81 104 THR A CA 1
ATOM 811 C C . THR A 1 104 ? 8.208 9.358 -8.442 1.00 86.81 104 THR A C 1
ATOM 813 O O . THR A 1 104 ? 7.722 8.304 -8.841 1.00 86.81 104 THR A O 1
ATOM 816 N N . ALA A 1 105 ? 8.109 10.489 -9.145 1.00 88.62 105 ALA A N 1
ATOM 817 C CA . ALA A 1 105 ? 7.413 10.568 -10.424 1.00 88.62 105 ALA A CA 1
ATOM 818 C C . ALA A 1 105 ? 8.071 9.669 -11.482 1.00 88.62 105 ALA A C 1
ATOM 820 O O . ALA A 1 105 ? 7.384 8.872 -12.119 1.00 88.62 105 ALA A O 1
ATOM 821 N N . LYS A 1 106 ? 9.403 9.718 -11.613 1.00 90.00 106 LYS A N 1
ATOM 822 C CA . LYS A 1 106 ? 10.164 8.840 -12.519 1.00 90.00 106 LYS A CA 1
ATOM 823 C C . LYS A 1 106 ? 9.961 7.364 -12.205 1.00 90.00 106 LYS A C 1
ATOM 825 O O . LYS A 1 106 ? 9.924 6.543 -13.116 1.00 90.00 106 LYS A O 1
ATOM 830 N N . GLU A 1 107 ? 9.859 7.013 -10.930 1.00 90.06 107 GLU A N 1
ATOM 831 C CA . GLU A 1 107 ? 9.644 5.635 -10.513 1.00 90.06 107 GLU A CA 1
ATOM 832 C C . GLU A 1 107 ? 8.219 5.159 -10.809 1.00 90.06 107 GLU A C 1
ATOM 834 O O . GLU A 1 107 ? 8.037 4.122 -11.444 1.00 90.06 107 GLU A O 1
ATOM 839 N N . LEU A 1 108 ? 7.212 5.968 -10.474 1.00 91.44 108 LEU A N 1
ATOM 840 C CA . LEU A 1 108 ? 5.815 5.685 -10.803 1.00 91.44 108 LEU A CA 1
ATOM 841 C C . LEU A 1 108 ? 5.561 5.663 -12.321 1.00 91.44 108 LEU A C 1
ATOM 843 O O . LEU A 1 108 ? 4.708 4.917 -12.794 1.00 91.44 108 LEU A O 1
ATOM 847 N N . ALA A 1 109 ? 6.317 6.422 -13.118 1.00 92.44 109 ALA A N 1
ATOM 848 C CA . ALA A 1 109 ? 6.208 6.405 -14.577 1.00 92.44 109 ALA A CA 1
ATOM 849 C C . ALA A 1 109 ? 6.606 5.055 -15.209 1.00 92.44 109 ALA A C 1
ATOM 851 O O . ALA A 1 109 ? 6.204 4.777 -16.344 1.00 92.44 109 ALA A O 1
ATOM 852 N N . LYS A 1 110 ? 7.358 4.211 -14.485 1.00 93.06 110 LYS A N 1
ATOM 853 C CA . LYS A 1 110 ? 7.749 2.857 -14.918 1.00 93.06 110 LYS A CA 1
ATOM 854 C C . LYS A 1 110 ? 6.643 1.823 -14.730 1.00 93.06 110 LYS A C 1
ATOM 856 O O . LYS A 1 110 ? 6.795 0.707 -15.207 1.00 93.06 110 LYS A O 1
ATOM 861 N N . LEU A 1 111 ? 5.561 2.166 -14.031 1.00 94.75 111 LEU A N 1
ATOM 862 C CA . LEU A 1 111 ? 4.458 1.237 -13.821 1.00 94.75 111 LEU A CA 1
ATOM 863 C C . LEU A 1 111 ? 3.743 0.931 -15.140 1.00 94.75 111 LEU A C 1
ATOM 865 O O . LEU A 1 111 ? 3.693 1.756 -16.062 1.00 94.75 111 LEU A O 1
ATOM 869 N N . ASP A 1 112 ? 3.155 -0.259 -15.182 1.00 95.38 112 ASP A N 1
ATOM 870 C CA . ASP A 1 112 ? 2.446 -0.795 -16.335 1.00 95.38 112 ASP A CA 1
ATOM 871 C C . ASP A 1 112 ? 0.975 -1.061 -16.016 1.00 95.38 112 ASP A C 1
ATOM 873 O O . ASP A 1 112 ? 0.516 -0.984 -14.872 1.00 95.38 112 ASP A O 1
ATOM 877 N N . ALA A 1 113 ? 0.209 -1.382 -17.057 1.00 93.94 113 ALA A N 1
ATOM 878 C CA . ALA A 1 113 ? -1.146 -1.877 -16.878 1.00 93.94 113 ALA A CA 1
ATOM 879 C C . ALA A 1 113 ? -1.160 -3.164 -16.027 1.00 93.94 113 ALA A C 1
ATOM 881 O O . ALA A 1 113 ? -0.200 -3.929 -16.018 1.00 93.94 113 ALA A O 1
ATOM 882 N N . ASN A 1 114 ? -2.280 -3.417 -15.347 1.00 94.81 114 ASN A N 1
ATOM 883 C CA . ASN A 1 114 ? -2.459 -4.458 -14.327 1.00 94.81 114 ASN A CA 1
ATOM 884 C C . ASN A 1 114 ? -1.619 -4.251 -13.062 1.00 94.81 114 ASN A C 1
ATOM 886 O O . ASN A 1 114 ? -1.410 -5.192 -12.303 1.00 94.81 114 ASN A O 1
ATOM 890 N N . THR A 1 115 ? -1.153 -3.029 -12.821 1.00 96.81 115 THR A N 1
ATOM 891 C CA . THR A 1 115 ? -0.577 -2.644 -11.535 1.00 96.81 115 THR A CA 1
ATOM 892 C C . THR A 1 115 ? -1.659 -2.015 -10.672 1.00 96.81 115 THR A C 1
ATOM 894 O O . THR A 1 115 ? -2.395 -1.147 -11.132 1.00 96.81 115 THR A O 1
ATOM 897 N N . THR A 1 116 ? -1.731 -2.385 -9.403 1.00 95.44 116 THR A N 1
ATOM 898 C CA . THR A 1 116 ? -2.540 -1.697 -8.404 1.00 95.44 116 THR A CA 1
ATOM 899 C C . THR A 1 116 ? -1.652 -0.954 -7.420 1.00 95.44 116 THR A C 1
ATOM 901 O O . THR A 1 116 ? -0.741 -1.533 -6.828 1.00 95.44 116 THR A O 1
ATOM 904 N N . LEU A 1 117 ? -1.966 0.324 -7.218 1.00 94.38 117 LEU A N 1
ATOM 905 C CA . LEU A 1 117 ? -1.415 1.160 -6.164 1.00 94.38 117 LEU A CA 1
ATOM 906 C C . LEU A 1 117 ? -2.410 1.258 -5.013 1.00 94.38 117 LEU A C 1
ATOM 908 O O . LEU A 1 117 ? -3.606 1.459 -5.226 1.00 94.38 117 LEU A O 1
ATOM 912 N N . ARG A 1 118 ? -1.920 1.168 -3.785 1.00 92.75 118 ARG A N 1
ATOM 913 C CA . ARG A 1 118 ? -2.731 1.279 -2.576 1.00 92.75 118 ARG A CA 1
ATOM 914 C C . ARG A 1 118 ? -1.966 2.057 -1.524 1.00 92.75 118 ARG A C 1
ATOM 916 O O . ARG A 1 118 ? -0.849 1.699 -1.175 1.00 92.75 118 ARG A O 1
ATOM 923 N N . ASN A 1 119 ? -2.596 3.096 -0.993 1.00 90.75 119 ASN A N 1
ATOM 924 C CA . ASN A 1 119 ? -2.106 3.752 0.206 1.00 90.75 119 ASN A CA 1
ATOM 925 C C . ASN A 1 119 ? -2.658 3.001 1.424 1.00 90.75 119 ASN A C 1
ATOM 927 O O . ASN A 1 119 ? -3.875 2.821 1.553 1.00 90.75 119 ASN A O 1
ATOM 931 N N . THR A 1 120 ? -1.772 2.503 2.278 1.00 91.19 120 THR A N 1
ATOM 932 C CA . THR A 1 120 ? -2.140 1.697 3.439 1.00 91.19 120 THR A CA 1
ATOM 933 C C . THR A 1 120 ? -1.187 1.927 4.602 1.00 91.19 120 THR A C 1
ATOM 935 O O . THR A 1 120 ? -0.094 2.447 4.426 1.00 91.19 120 THR A O 1
ATOM 938 N N . THR A 1 121 ? -1.585 1.507 5.796 1.00 90.69 121 THR A N 1
ATOM 939 C CA . THR A 1 121 ? -0.714 1.490 6.973 1.00 90.69 121 THR A CA 1
ATOM 940 C C . THR A 1 121 ? -0.282 0.059 7.251 1.00 90.69 121 THR A C 1
ATOM 942 O O . THR A 1 121 ? -1.131 -0.837 7.282 1.00 90.69 121 THR A O 1
ATOM 945 N N . ASP A 1 122 ? 1.017 -0.158 7.453 1.00 91.75 122 ASP A N 1
ATOM 946 C CA . ASP A 1 122 ? 1.508 -1.404 8.030 1.00 91.75 122 ASP A CA 1
ATOM 947 C C . ASP A 1 122 ? 1.096 -1.460 9.503 1.00 91.75 122 ASP A C 1
ATOM 949 O O . ASP A 1 122 ? 1.545 -0.660 10.319 1.00 91.75 122 ASP A O 1
ATOM 953 N N . ILE A 1 123 ? 0.230 -2.405 9.850 1.00 91.25 123 ILE A N 1
ATOM 954 C CA . ILE A 1 123 ? -0.347 -2.558 11.187 1.00 91.25 123 ILE A CA 1
ATOM 955 C C . ILE A 1 123 ? 0.742 -2.898 12.212 1.00 91.25 123 ILE A C 1
ATOM 957 O O . ILE A 1 123 ? 0.593 -2.566 13.385 1.00 91.25 123 ILE A O 1
ATOM 961 N N . LYS A 1 124 ? 1.847 -3.531 11.788 1.00 89.62 124 LYS A N 1
ATOM 962 C CA . LYS A 1 124 ? 2.937 -3.905 12.696 1.00 89.62 124 LYS A CA 1
ATOM 963 C C . LYS A 1 124 ? 3.813 -2.709 13.067 1.00 89.62 124 LYS A C 1
ATOM 965 O O . LYS A 1 124 ? 4.118 -2.527 14.241 1.00 89.62 124 LYS A O 1
ATOM 970 N N . SER A 1 125 ? 4.243 -1.918 12.083 1.00 86.12 125 SER A N 1
ATOM 971 C CA . SER A 1 125 ? 5.136 -0.773 12.315 1.00 86.12 125 SER A CA 1
ATOM 972 C C . SER A 1 125 ? 4.424 0.574 12.470 1.00 86.12 125 SER A C 1
ATOM 974 O O . SER A 1 125 ? 5.062 1.553 12.851 1.00 86.12 125 SER A O 1
ATOM 976 N N . GLY A 1 126 ? 3.132 0.656 12.144 1.00 86.50 126 GLY A N 1
ATOM 977 C CA . GLY A 1 126 ? 2.361 1.901 12.100 1.00 86.50 126 GLY A CA 1
ATOM 978 C C . GLY A 1 126 ? 2.723 2.826 10.932 1.00 86.50 126 GLY A C 1
ATOM 979 O O . GLY A 1 126 ? 2.205 3.940 10.852 1.00 86.50 126 GLY A O 1
ATOM 980 N N . LYS A 1 127 ? 3.610 2.404 10.023 1.00 85.12 127 LYS A N 1
ATOM 981 C CA . LYS A 1 127 ? 4.097 3.241 8.919 1.00 85.12 127 LYS A CA 1
ATOM 982 C C . LYS A 1 127 ? 3.105 3.277 7.764 1.00 85.12 127 LYS A C 1
ATOM 984 O O . LYS A 1 127 ? 2.520 2.257 7.407 1.00 85.12 127 LYS A O 1
ATOM 989 N N . LEU A 1 128 ? 2.959 4.448 7.150 1.00 86.88 128 LEU A N 1
ATOM 990 C CA . LEU A 1 128 ? 2.216 4.610 5.905 1.00 86.88 128 LEU A CA 1
ATOM 991 C C . LEU A 1 128 ? 3.064 4.113 4.727 1.00 86.88 128 LEU A C 1
ATOM 993 O O . LEU A 1 128 ? 4.248 4.429 4.619 1.00 86.88 128 LEU A O 1
ATOM 997 N N . VAL A 1 129 ? 2.450 3.313 3.864 1.00 88.81 129 VAL A N 1
ATOM 998 C CA . VAL A 1 129 ? 3.085 2.590 2.767 1.00 88.81 129 VAL A CA 1
ATOM 999 C C . VAL A 1 129 ? 2.242 2.746 1.507 1.00 88.81 129 VAL A C 1
ATOM 1001 O O . VAL A 1 129 ? 1.040 2.474 1.494 1.00 88.81 129 VAL A O 1
ATOM 1004 N N . TRP A 1 130 ? 2.901 3.138 0.423 1.00 91.62 130 TRP A N 1
ATOM 1005 C CA . TRP A 1 130 ? 2.370 3.053 -0.929 1.00 91.62 130 TRP A CA 1
ATOM 1006 C C . TRP A 1 130 ? 2.715 1.687 -1.504 1.00 91.62 130 TRP A C 1
ATOM 1008 O O . TRP A 1 130 ? 3.798 1.459 -2.042 1.00 91.62 130 TRP A O 1
ATOM 1018 N N . LEU A 1 131 ? 1.771 0.771 -1.350 1.00 94.12 131 LEU A N 1
ATOM 1019 C CA . LEU A 1 131 ? 1.855 -0.583 -1.852 1.00 94.12 131 LEU A CA 1
ATOM 1020 C C . LEU A 1 131 ? 1.619 -0.594 -3.362 1.00 94.12 131 LEU A C 1
ATOM 1022 O O . LEU A 1 131 ? 0.572 -0.150 -3.833 1.00 94.12 131 LEU A O 1
ATOM 1026 N N . ILE A 1 132 ? 2.576 -1.129 -4.106 1.00 96.00 132 ILE A N 1
ATOM 1027 C CA . ILE A 1 132 ? 2.525 -1.325 -5.551 1.00 96.00 132 ILE A CA 1
ATOM 1028 C C . ILE A 1 132 ? 2.565 -2.830 -5.797 1.00 96.00 132 ILE A C 1
ATOM 1030 O O . ILE A 1 132 ? 3.422 -3.530 -5.267 1.00 96.00 132 ILE A O 1
ATOM 1034 N N . SER A 1 133 ? 1.619 -3.348 -6.569 1.00 96.25 133 SER A N 1
ATOM 1035 C CA . SER A 1 133 ? 1.479 -4.792 -6.781 1.00 96.25 133 SER A CA 1
ATOM 1036 C C . SER A 1 133 ? 0.843 -5.096 -8.125 1.00 96.25 133 SER A C 1
ATOM 1038 O O . SER A 1 133 ? 0.138 -4.249 -8.668 1.00 96.25 133 SER A O 1
ATOM 1040 N N . ASP A 1 134 ? 1.028 -6.305 -8.644 1.00 96.50 134 ASP A N 1
ATOM 1041 C CA . ASP A 1 134 ? 0.169 -6.796 -9.722 1.00 96.50 134 ASP A CA 1
ATOM 1042 C C . ASP A 1 134 ? -1.270 -6.943 -9.194 1.00 96.50 134 ASP A C 1
ATOM 1044 O O . ASP A 1 134 ? -1.501 -7.533 -8.136 1.00 96.50 134 ASP A O 1
ATOM 1048 N N . SER A 1 135 ? -2.252 -6.418 -9.928 1.00 93.75 135 SER A N 1
ATOM 1049 C CA . SER A 1 135 ? -3.669 -6.432 -9.547 1.00 93.75 135 SER A CA 1
ATOM 1050 C C . SER A 1 135 ? -4.209 -7.841 -9.276 1.00 93.75 135 SER A C 1
ATOM 1052 O O . SER A 1 135 ? -5.188 -7.987 -8.545 1.00 93.75 135 SER A O 1
ATOM 1054 N N . ARG A 1 136 ? -3.595 -8.883 -9.852 1.00 94.06 136 ARG A N 1
ATOM 1055 C CA . ARG A 1 136 ? -3.970 -10.292 -9.651 1.00 94.06 136 ARG A CA 1
ATOM 1056 C C . ARG A 1 136 ? -3.542 -10.834 -8.289 1.00 94.06 136 ARG A C 1
ATOM 1058 O O . ARG A 1 136 ? -4.122 -11.819 -7.845 1.00 94.06 136 ARG A O 1
ATOM 1065 N N . LEU A 1 137 ? -2.551 -10.216 -7.644 1.00 94.44 137 LEU A N 1
ATOM 1066 C CA . LEU A 1 137 ? -2.071 -10.623 -6.321 1.00 94.44 137 LEU A CA 1
ATOM 1067 C C . LEU A 1 137 ? -2.991 -10.150 -5.195 1.00 94.44 137 LEU A C 1
ATOM 1069 O O . LEU A 1 137 ? -2.917 -10.688 -4.097 1.00 94.44 137 LEU A O 1
ATOM 1073 N N . ILE A 1 138 ? -3.851 -9.159 -5.442 1.00 92.19 138 ILE A N 1
ATOM 1074 C CA . ILE A 1 1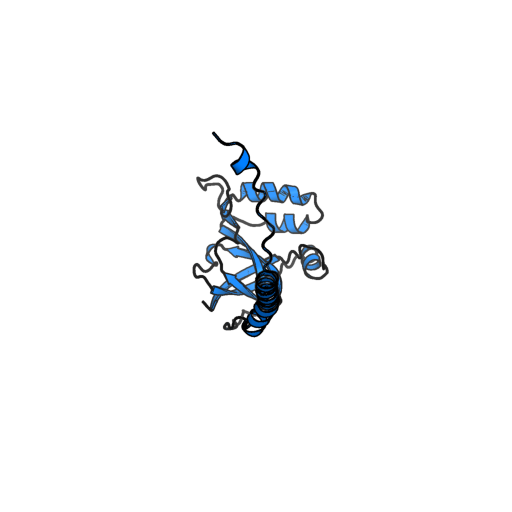38 ? -4.705 -8.589 -4.399 1.00 92.19 138 ILE A CA 1
ATOM 1075 C C . ILE A 1 13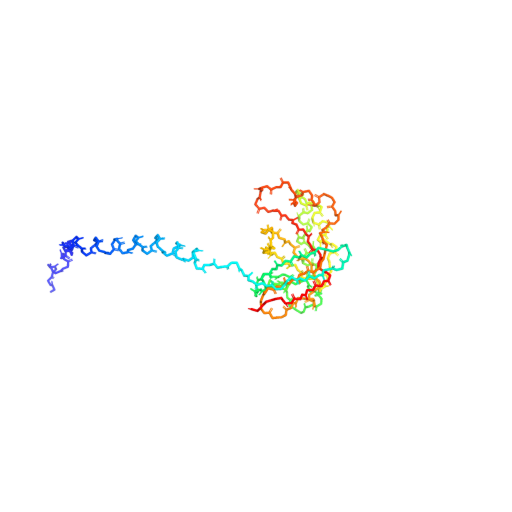8 ? -5.801 -9.590 -4.010 1.00 92.19 138 ILE A C 1
ATOM 1077 O O . ILE A 1 138 ? -6.645 -9.924 -4.850 1.00 92.19 138 ILE A O 1
ATOM 1081 N N . PRO A 1 139 ? -5.856 -10.026 -2.736 1.00 92.00 139 PRO A N 1
ATOM 1082 C CA . PRO A 1 139 ? -6.908 -10.916 -2.268 1.00 92.00 139 PRO A CA 1
ATOM 1083 C C . PRO A 1 139 ? -8.289 -10.270 -2.401 1.00 92.00 139 PRO A C 1
ATOM 1085 O O . PRO A 1 139 ? -8.463 -9.070 -2.165 1.00 92.00 139 PRO A O 1
ATOM 1088 N N . LYS A 1 140 ? -9.295 -11.072 -2.757 1.00 89.38 140 LYS A N 1
ATOM 1089 C CA . LYS A 1 140 ? -10.687 -10.599 -2.866 1.00 89.38 140 LYS A CA 1
ATOM 1090 C C . LYS A 1 140 ? -11.377 -10.574 -1.507 1.00 89.38 140 LYS A C 1
ATOM 1092 O O . LYS A 1 140 ? -12.342 -9.836 -1.307 1.00 89.38 140 LYS A O 1
ATOM 1097 N N . GLU A 1 141 ? -10.897 -11.392 -0.582 1.00 90.38 141 GLU A N 1
ATOM 1098 C CA . GLU A 1 141 ? -11.409 -11.503 0.768 1.00 90.38 141 GLU A CA 1
ATOM 1099 C C . GLU A 1 141 ? -11.047 -10.263 1.591 1.00 90.38 141 GLU A C 1
ATOM 1101 O O . GLU A 1 141 ? -9.936 -9.725 1.525 1.00 90.38 141 GLU A O 1
ATOM 1106 N N . LYS A 1 142 ? -12.003 -9.823 2.411 1.00 90.69 142 LYS A N 1
ATOM 1107 C CA . LYS A 1 142 ? -11.751 -8.836 3.463 1.00 90.69 142 LYS A CA 1
ATOM 1108 C C . LYS A 1 142 ? -10.953 -9.501 4.584 1.00 90.69 142 LYS A C 1
ATOM 1110 O O . LYS A 1 142 ? -11.115 -10.697 4.820 1.00 90.69 142 LYS A O 1
ATOM 1115 N N . GLY A 1 143 ? -10.119 -8.722 5.265 1.00 92.25 143 GLY A N 1
ATOM 1116 C CA . GLY A 1 143 ? -9.317 -9.229 6.376 1.00 92.25 143 GLY A CA 1
ATOM 1117 C C . GLY A 1 143 ? -7.974 -8.526 6.510 1.00 92.25 143 GLY A C 1
ATOM 1118 O O . GLY A 1 143 ? -7.749 -7.477 5.908 1.00 92.25 143 GLY A O 1
ATOM 1119 N N . ILE A 1 144 ? -7.070 -9.099 7.297 1.00 94.75 144 ILE A N 1
ATOM 1120 C CA . ILE A 1 144 ? -5.665 -8.685 7.343 1.00 94.75 144 ILE A CA 1
ATOM 1121 C C . ILE A 1 144 ? -4.902 -9.496 6.307 1.00 94.75 144 ILE A C 1
ATOM 1123 O O . ILE A 1 144 ? -5.038 -10.715 6.237 1.00 94.75 144 ILE A O 1
ATOM 1127 N N . VAL A 1 145 ? -4.102 -8.808 5.506 1.00 95.81 145 VAL A N 1
ATOM 1128 C CA . VAL A 1 145 ? -3.259 -9.384 4.465 1.00 95.81 145 VAL A CA 1
ATOM 1129 C C . VAL A 1 145 ? -1.808 -9.181 4.863 1.00 95.81 145 VAL A C 1
ATOM 1131 O O . VAL A 1 145 ? -1.397 -8.058 5.152 1.00 95.81 145 VAL A O 1
ATOM 1134 N N . GLY A 1 146 ? -1.053 -10.274 4.888 1.00 96.62 146 GLY A N 1
ATOM 1135 C CA . GLY A 1 146 ? 0.399 -10.250 4.937 1.00 96.62 146 GLY A CA 1
ATOM 1136 C C . GLY A 1 146 ? 0.951 -10.181 3.517 1.00 96.62 146 GLY A C 1
ATOM 1137 O O . GLY A 1 146 ? 0.501 -10.912 2.634 1.00 96.62 146 GLY A O 1
ATOM 1138 N N . VAL A 1 147 ? 1.915 -9.298 3.298 1.00 96.75 147 VAL A N 1
ATOM 1139 C CA . VAL A 1 147 ? 2.576 -9.088 2.010 1.00 96.75 147 VAL A CA 1
ATOM 1140 C C . VAL A 1 147 ? 4.048 -9.397 2.164 1.00 96.75 147 VAL A C 1
ATOM 1142 O O . VAL A 1 147 ? 4.673 -8.874 3.084 1.00 96.75 147 VAL A O 1
ATOM 1145 N N . CYS A 1 148 ? 4.601 -10.163 1.232 1.00 97.06 148 CYS A N 1
ATOM 1146 C CA . CYS A 1 148 ? 6.042 -10.244 1.045 1.00 97.06 148 CYS A CA 1
ATOM 1147 C C . CYS A 1 148 ? 6.442 -9.367 -0.132 1.00 97.06 148 CYS A C 1
ATOM 1149 O O . CYS A 1 148 ? 5.826 -9.425 -1.198 1.00 97.06 148 CYS A O 1
ATOM 1151 N N . GLY A 1 149 ? 7.462 -8.544 0.060 1.00 95.62 149 GLY A N 1
ATOM 1152 C CA . GLY A 1 149 ? 7.916 -7.637 -0.980 1.00 95.62 149 GLY A CA 1
ATOM 1153 C C . GLY A 1 149 ? 9.166 -6.880 -0.586 1.00 95.62 149 GLY A C 1
ATOM 1154 O O . GLY A 1 149 ? 9.863 -7.250 0.362 1.00 95.62 149 GLY A O 1
ATOM 1155 N N . ARG A 1 150 ? 9.464 -5.812 -1.319 1.00 93.88 150 ARG A N 1
ATOM 1156 C CA . ARG A 1 150 ? 10.660 -5.004 -1.088 1.00 93.88 150 ARG A CA 1
ATOM 1157 C C . ARG A 1 150 ? 10.343 -3.516 -1.128 1.00 93.88 150 ARG A C 1
ATOM 1159 O O . ARG A 1 150 ? 9.553 -3.080 -1.971 1.00 93.88 150 ARG A O 1
ATOM 1166 N N . PRO A 1 151 ? 10.984 -2.709 -0.271 1.00 91.00 151 PRO A N 1
ATOM 1167 C CA . PRO A 1 151 ? 10.966 -1.269 -0.454 1.00 91.00 151 PRO A CA 1
ATOM 1168 C C . PRO A 1 151 ? 11.644 -0.875 -1.766 1.00 91.00 151 PRO A C 1
ATOM 1170 O O . PRO A 1 151 ? 12.461 -1.621 -2.312 1.00 91.00 151 PRO A O 1
ATOM 1173 N N . THR A 1 152 ? 11.346 0.330 -2.247 1.00 89.06 152 THR A N 1
ATOM 1174 C CA . THR A 1 152 ? 12.110 0.923 -3.349 1.00 89.06 152 THR A CA 1
ATOM 1175 C C . THR A 1 152 ? 13.613 0.909 -3.058 1.00 89.06 152 THR A C 1
ATOM 1177 O O . THR A 1 152 ? 14.069 1.257 -1.965 1.00 89.06 152 THR A O 1
ATOM 1180 N N . THR A 1 153 ? 14.395 0.514 -4.062 1.00 87.38 153 THR A N 1
ATOM 1181 C CA . THR A 1 153 ? 15.861 0.556 -4.023 1.00 87.38 153 THR A CA 1
ATOM 1182 C C . THR A 1 153 ? 16.408 1.930 -4.398 1.00 87.38 153 THR A C 1
ATOM 1184 O O . THR A 1 153 ? 17.610 2.156 -4.266 1.00 87.38 153 THR A O 1
ATOM 1187 N N . ASN A 1 154 ? 15.556 2.861 -4.843 1.00 87.19 154 ASN A N 1
ATOM 1188 C CA . ASN A 1 154 ? 15.972 4.207 -5.200 1.00 87.19 154 ASN A CA 1
ATOM 1189 C C . ASN A 1 154 ? 16.331 4.998 -3.927 1.00 87.19 154 ASN A C 1
ATOM 1191 O O . ASN A 1 154 ? 15.438 5.333 -3.137 1.00 87.19 154 ASN A O 1
ATOM 1195 N N . PRO A 1 155 ? 17.615 5.343 -3.708 1.00 82.94 155 PRO A N 1
ATOM 1196 C CA . PRO A 1 155 ? 18.050 5.994 -2.476 1.00 82.94 155 PRO A CA 1
ATOM 1197 C C . PRO A 1 155 ? 17.435 7.388 -2.302 1.00 82.94 155 PRO A C 1
ATOM 1199 O O . PRO A 1 155 ? 17.204 7.813 -1.168 1.00 82.94 155 PRO A O 1
ATOM 1202 N N . ALA A 1 156 ? 17.123 8.081 -3.405 1.00 81.25 156 ALA A N 1
ATOM 1203 C CA . ALA A 1 156 ? 16.483 9.390 -3.363 1.00 81.25 156 ALA A CA 1
ATOM 1204 C C . ALA A 1 156 ? 15.064 9.297 -2.787 1.00 81.25 156 ALA A C 1
ATOM 1206 O O . ALA A 1 156 ? 14.679 10.135 -1.977 1.00 81.25 156 ALA A O 1
ATOM 1207 N N . ILE A 1 157 ? 14.321 8.239 -3.127 1.00 80.31 157 ILE A N 1
ATOM 1208 C CA . ILE A 1 157 ? 12.971 7.998 -2.601 1.00 80.31 157 ILE A CA 1
ATOM 1209 C C . ILE A 1 157 ? 13.039 7.441 -1.177 1.00 80.31 157 ILE A C 1
ATOM 1211 O O . ILE A 1 157 ? 12.318 7.894 -0.287 1.00 80.31 157 ILE A O 1
ATOM 1215 N N . ALA A 1 158 ? 13.964 6.510 -0.926 1.00 74.75 158 ALA A N 1
ATOM 1216 C CA . ALA A 1 158 ? 14.149 5.894 0.384 1.00 74.75 158 ALA A CA 1
ATOM 1217 C C . ALA A 1 158 ? 14.463 6.920 1.490 1.00 74.75 158 ALA A C 1
ATOM 1219 O O . ALA A 1 158 ? 14.116 6.692 2.651 1.00 74.75 158 ALA A O 1
ATOM 1220 N N . LYS A 1 159 ? 15.080 8.061 1.147 1.00 70.00 159 LYS A N 1
ATOM 1221 C CA . LYS A 1 159 ? 15.318 9.178 2.073 1.00 70.00 159 LYS A CA 1
ATOM 1222 C C . LYS A 1 159 ? 14.011 9.783 2.603 1.00 70.00 159 LYS A C 1
ATOM 1224 O O . LYS A 1 159 ? 13.900 10.018 3.806 1.00 70.00 159 LYS A O 1
ATOM 1229 N N . TYR A 1 160 ? 12.993 9.958 1.757 1.00 66.69 160 TYR A N 1
ATOM 1230 C CA . TYR A 1 160 ? 11.689 10.485 2.189 1.00 66.69 160 TYR A CA 1
ATOM 1231 C C . TYR A 1 160 ? 10.955 9.533 3.141 1.00 66.69 160 TYR A C 1
ATOM 1233 O O . TYR A 1 160 ? 10.215 9.986 4.009 1.00 66.69 160 TYR A O 1
ATOM 1241 N N . GLY A 1 161 ? 11.208 8.225 3.039 1.00 59.38 161 GLY A N 1
ATOM 1242 C CA . GLY A 1 161 ? 10.665 7.226 3.962 1.00 59.38 161 GLY A CA 1
ATOM 1243 C C . GLY A 1 161 ? 11.345 7.176 5.339 1.00 59.38 161 GLY A C 1
ATOM 1244 O O . GLY A 1 161 ? 10.769 6.611 6.267 1.00 59.38 161 GLY A O 1
ATOM 1245 N N . ARG A 1 162 ? 12.558 7.736 5.497 1.00 54.06 162 ARG A N 1
ATOM 1246 C CA . ARG A 1 162 ? 13.338 7.664 6.753 1.00 54.06 162 ARG A CA 1
ATOM 1247 C C . ARG A 1 162 ? 13.373 8.960 7.559 1.00 54.06 162 ARG A C 1
ATOM 1249 O O . ARG A 1 162 ? 13.584 8.890 8.763 1.00 54.06 162 ARG A O 1
ATOM 1256 N N . THR A 1 163 ? 13.240 10.122 6.919 1.00 48.75 163 THR A N 1
ATOM 1257 C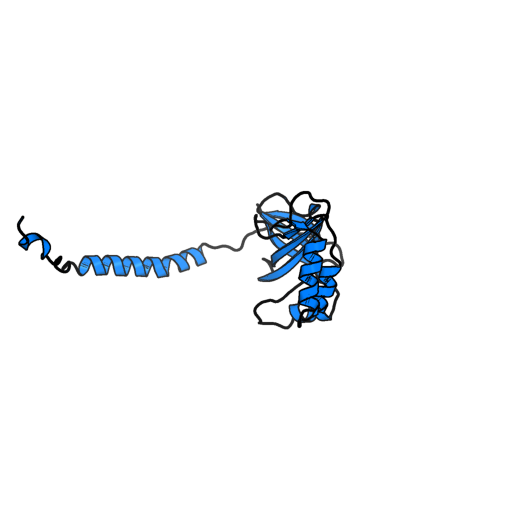 CA . THR A 1 163 ? 13.667 11.398 7.532 1.00 48.75 163 THR A CA 1
ATOM 1258 C C . THR A 1 163 ? 12.537 12.405 7.773 1.00 48.75 163 THR A C 1
ATOM 1260 O O . THR A 1 163 ? 12.806 13.494 8.267 1.00 48.75 163 THR A O 1
ATOM 1263 N N . TYR A 1 164 ? 11.275 12.087 7.464 1.00 45.91 164 TYR A N 1
ATOM 1264 C CA . TYR A 1 164 ? 10.190 13.074 7.531 1.00 45.91 164 TYR A CA 1
ATOM 1265 C C . TYR A 1 164 ? 9.128 12.774 8.599 1.00 45.91 164 TYR A C 1
ATOM 1267 O O . TYR A 1 164 ? 8.397 11.795 8.509 1.00 45.91 164 TYR A O 1
ATOM 1275 N N . HIS A 1 165 ? 8.975 13.719 9.535 1.00 46.09 165 HIS A N 1
ATOM 1276 C CA . HIS A 1 165 ? 7.762 13.956 10.338 1.00 46.09 165 HIS A CA 1
ATOM 1277 C C . HIS A 1 165 ? 6.752 14.878 9.609 1.00 46.09 165 HIS A C 1
ATOM 1279 O O . HIS A 1 165 ? 5.876 15.473 10.230 1.00 46.09 165 HIS A O 1
ATOM 1285 N N . GLY A 1 166 ? 6.901 15.046 8.288 1.00 46.88 166 GLY A N 1
ATOM 1286 C CA . GLY A 1 166 ? 5.965 15.792 7.442 1.00 46.88 166 GLY A CA 1
ATOM 1287 C C . GLY A 1 166 ? 4.748 14.950 7.031 1.00 46.88 166 GLY A C 1
ATOM 1288 O O . GLY A 1 166 ? 4.739 13.738 7.239 1.00 46.88 166 GLY A O 1
ATOM 1289 N N . PRO A 1 167 ? 3.725 15.560 6.409 1.00 44.84 167 PRO A N 1
ATOM 1290 C CA . PRO A 1 167 ? 2.407 14.945 6.235 1.00 44.84 167 PRO A CA 1
ATOM 1291 C C . PRO A 1 167 ? 2.348 13.724 5.297 1.00 44.84 167 PRO A C 1
ATOM 1293 O O . PRO A 1 167 ? 1.307 13.074 5.250 1.00 44.84 167 PRO A O 1
ATOM 1296 N N . LEU A 1 168 ? 3.405 13.392 4.543 1.00 51.00 168 LEU A N 1
ATOM 1297 C CA . LEU A 1 168 ? 3.381 12.295 3.563 1.00 51.00 168 LEU A CA 1
ATOM 1298 C C . LEU A 1 168 ? 4.740 11.569 3.448 1.00 51.00 168 LEU A C 1
ATOM 1300 O O . LEU A 1 168 ? 5.485 11.813 2.497 1.00 51.00 168 LEU A O 1
ATOM 1304 N N . PRO A 1 169 ? 5.091 10.651 4.367 1.00 54.66 169 PRO A N 1
ATOM 1305 C CA . PRO A 1 169 ? 6.175 9.706 4.120 1.00 54.66 169 PRO A CA 1
ATOM 1306 C C . PRO A 1 169 ? 5.756 8.757 2.985 1.00 54.66 169 PRO A C 1
ATOM 1308 O O . PRO A 1 169 ? 4.938 7.856 3.165 1.00 54.66 169 PRO A O 1
ATOM 1311 N N . VAL A 1 170 ? 6.282 8.983 1.780 1.00 60.72 170 VAL A N 1
ATOM 1312 C CA . VAL A 1 170 ? 6.028 8.118 0.620 1.00 60.72 170 VAL A CA 1
ATOM 1313 C C . VAL A 1 170 ? 7.011 6.951 0.661 1.00 60.72 170 VAL A C 1
ATOM 1315 O O . VAL A 1 170 ? 8.097 7.010 0.092 1.00 60.72 170 VAL A O 1
ATOM 1318 N N . PHE A 1 171 ? 6.642 5.884 1.366 1.00 78.94 171 PHE A N 1
ATOM 1319 C CA . PHE A 1 171 ? 7.375 4.622 1.320 1.00 78.94 171 PHE A CA 1
ATOM 1320 C C . PHE A 1 171 ? 6.785 3.740 0.219 1.00 78.94 171 PHE A C 1
ATOM 1322 O O . PHE A 1 171 ? 5.729 3.137 0.408 1.00 78.94 171 PHE A O 1
ATOM 1329 N N . LEU A 1 172 ? 7.432 3.711 -0.948 1.00 90.69 172 LEU A N 1
ATOM 1330 C CA . LEU A 1 172 ? 7.044 2.804 -2.028 1.00 90.69 172 LEU A CA 1
ATOM 1331 C C . LEU A 1 172 ? 7.468 1.378 -1.665 1.00 90.69 172 LEU A C 1
ATOM 1333 O O . LEU A 1 172 ? 8.642 1.137 -1.370 1.00 90.69 172 LEU A O 1
ATOM 1337 N N . PHE A 1 173 ? 6.521 0.447 -1.710 1.00 93.56 173 PHE A N 1
ATOM 1338 C CA . PHE A 1 173 ? 6.745 -0.963 -1.411 1.00 93.56 173 PHE A CA 1
ATOM 1339 C C . PHE A 1 173 ? 6.169 -1.833 -2.523 1.00 93.56 173 PHE A C 1
ATOM 1341 O O . PHE A 1 173 ? 4.972 -1.779 -2.800 1.00 93.56 173 PHE A O 1
ATOM 1348 N N . TYR A 1 174 ? 7.018 -2.639 -3.146 1.00 95.38 174 TYR A N 1
ATOM 1349 C CA . TYR A 1 174 ? 6.658 -3.525 -4.245 1.00 95.38 174 TYR A CA 1
ATOM 1350 C C . TYR A 1 174 ? 6.341 -4.908 -3.695 1.00 95.38 174 TYR A C 1
ATOM 1352 O O . TYR A 1 174 ? 7.207 -5.548 -3.103 1.00 95.38 174 TYR A O 1
ATOM 1360 N N . ALA A 1 175 ? 5.097 -5.346 -3.859 1.00 96.38 175 ALA A N 1
ATOM 1361 C CA . ALA A 1 175 ? 4.646 -6.653 -3.412 1.00 96.38 175 ALA A CA 1
ATOM 1362 C C . ALA A 1 175 ? 4.975 -7.740 -4.435 1.00 96.38 175 ALA A C 1
ATOM 1364 O O . ALA A 1 175 ? 4.567 -7.646 -5.593 1.00 96.38 175 ALA A O 1
ATOM 1365 N N . ASP A 1 176 ? 5.600 -8.807 -3.952 1.00 95.69 176 ASP A N 1
ATOM 1366 C CA . ASP A 1 176 ? 5.854 -10.028 -4.712 1.00 95.69 176 ASP A CA 1
ATOM 1367 C C . ASP A 1 176 ? 4.743 -11.066 -4.471 1.00 95.69 176 ASP A C 1
ATOM 1369 O O . ASP A 1 176 ? 4.358 -11.803 -5.378 1.00 95.69 176 ASP A O 1
ATOM 1373 N N . SER A 1 177 ? 4.187 -11.117 -3.253 1.00 96.31 177 SER A N 1
ATOM 1374 C CA . SER A 1 177 ? 3.070 -12.001 -2.899 1.00 96.31 177 SER A CA 1
ATOM 1375 C C . SER A 1 177 ? 2.196 -11.428 -1.780 1.00 96.31 177 SER A C 1
ATOM 1377 O O . SER A 1 177 ? 2.633 -10.582 -0.997 1.00 96.31 177 SER A O 1
ATOM 1379 N N . MET A 1 178 ? 0.941 -11.885 -1.708 1.00 96.06 178 MET A N 1
ATOM 1380 C CA . MET A 1 178 ? -0.025 -11.481 -0.685 1.00 96.06 178 MET A CA 1
ATOM 1381 C C . MET A 1 178 ? -0.859 -12.671 -0.219 1.00 96.06 178 MET A C 1
ATOM 1383 O O . MET A 1 178 ? -1.351 -13.445 -1.038 1.00 96.06 178 MET A O 1
ATOM 1387 N N . THR A 1 179 ? -1.078 -12.764 1.089 1.00 95.56 179 THR A N 1
ATOM 1388 C CA . THR A 1 179 ? -1.861 -13.838 1.707 1.00 95.56 179 THR A CA 1
ATOM 1389 C C . THR A 1 179 ? -2.755 -13.270 2.798 1.00 95.56 179 THR A C 1
ATOM 1391 O O . THR A 1 179 ? -2.324 -12.446 3.601 1.00 95.56 179 THR A O 1
ATOM 1394 N N . VAL A 1 180 ? -4.009 -13.717 2.859 1.00 94.75 180 VAL A N 1
ATOM 1395 C CA . VAL A 1 180 ? -4.920 -13.366 3.958 1.00 94.75 180 VAL A CA 1
ATOM 1396 C C . VAL A 1 180 ? -4.496 -14.122 5.216 1.00 94.75 180 VAL A C 1
ATOM 1398 O O . VAL A 1 180 ? -4.407 -15.346 5.202 1.00 94.75 180 VAL A O 1
ATOM 1401 N N . VAL A 1 181 ? -4.244 -13.393 6.300 1.00 95.12 181 VAL A N 1
ATOM 1402 C CA . VAL A 1 181 ? -3.728 -13.924 7.576 1.00 95.12 181 VAL A CA 1
ATOM 1403 C C . VAL A 1 181 ? -4.720 -13.808 8.736 1.00 95.12 181 VAL A C 1
ATOM 1405 O O . VAL A 1 181 ? -4.465 -14.325 9.821 1.00 95.12 181 VAL A O 1
ATOM 1408 N N . SER A 1 182 ? -5.835 -13.105 8.531 1.00 92.06 182 SER A N 1
ATOM 1409 C CA . SER A 1 182 ? -6.962 -13.006 9.469 1.00 92.06 182 SER A CA 1
ATOM 1410 C C . SER A 1 182 ? -8.193 -12.478 8.722 1.00 92.06 182 SER A C 1
ATOM 1412 O O . SER A 1 182 ? -8.021 -11.698 7.784 1.00 92.06 182 SER A O 1
ATOM 1414 N N . ARG A 1 183 ? -9.406 -12.902 9.093 1.00 84.12 183 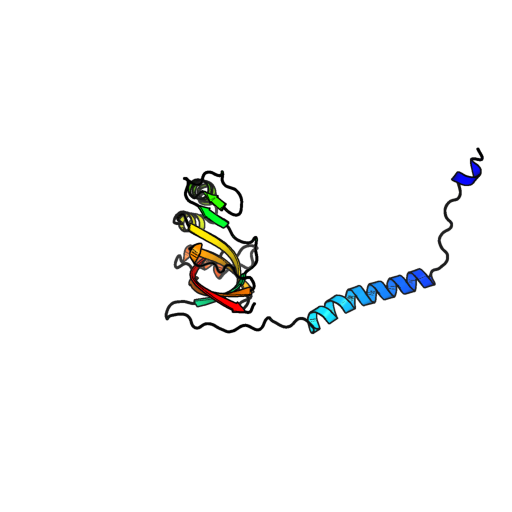ARG A N 1
ATOM 1415 C CA . ARG A 1 183 ? -10.676 -12.460 8.483 1.00 84.12 183 ARG A CA 1
ATOM 1416 C C . ARG A 1 183 ? -11.426 -11.511 9.405 1.00 84.12 183 ARG A C 1
ATOM 1418 O O . ARG A 1 183 ? -11.465 -11.802 10.617 1.00 84.12 183 ARG A O 1
#

pLDDT: mean 85.66, std 12.85, range [44.84, 97.06]

Sequence (183 aa):
MEWHKLLQIPQPVQQPQILLVVGISLAVLSIGGPITTALASHPPQFSQITCPASTEAIYFRNSAGSSINLVPDRATKRSYVPNIRISDFKNNIRRLERSDYVETAKELAKLDANTTLRNTTDIKSGKLVWLISDSRLIPKEKGIVGVCGRPTTNPAIAKYGRTYHGPLPVFLFYADSMTVVSR

Radius of gyration: 25.79 Å; chains: 1; bounding box: 76×54×62 Å